Protein AF-A0A4R8MFX7-F1 (afdb_monomer_lite)

pLDDT: mean 79.46, std 23.62, range [32.0, 98.56]

Foldseek 3Di:
DDDDDDDDDDDDDDDDDDDDDDDDPDDDDDPPVVPPVLDDDPVRLVVLVVLLVVLVVLLVVLVVDALVPLPVSLVVLVVVPDDDPSLPRPDPLSVLSVLSSVLSNQLSVCRNVVPPVSVVVSVVSNVVSSVVNVCVSVVD

Secondary structure (DSSP, 8-state):
--------------------------------------PPPHHHHHHHHHHHHHHHHHHHHHHT--GGGHHHHHHHHHHTT---GGGGS--HHHHHHHHHHHHHHHHHHHHHTT-HHHHHHHHHHHHHHHHHHHHHHH--

Organism: NCBI:txid221126

Radius of gyration: 30.73 Å; chains: 1; bounding box: 89×26×75 Å

Sequence (140 aa):
MKNLTLLALFMLTLVSCKETEKKTELKQEIVKEQKIENSLTKEEKIYIINRFNEFKEIKLELNNTNKNSIGKLNKKINDLENFPNWFSKNTQEIRHLRLLKTFLNDLGNGIAINNKQLIEIAKNDFDKYSSELENLLNNN

Structure (mmCIF, N/CA/C/O backbone):
data_AF-A0A4R8MFX7-F1
#
_entry.id   AF-A0A4R8MFX7-F1
#
loop_
_atom_site.group_PDB
_atom_site.id
_atom_site.type_symbol
_atom_site.label_atom_id
_atom_site.label_alt_id
_atom_site.label_comp_id
_atom_site.label_asym_id
_atom_site.label_entity_id
_atom_site.label_seq_id
_atom_site.pdbx_PDB_ins_code
_atom_site.Cartn_x
_atom_site.Cartn_y
_atom_site.Cartn_z
_atom_site.occupancy
_atom_site.B_iso_or_equiv
_atom_site.auth_seq_id
_atom_site.auth_comp_id
_atom_site.auth_asym_id
_atom_site.auth_atom_id
_atom_site.pdbx_PDB_model_num
ATOM 1 N N . MET A 1 1 ? -72.816 14.014 -55.585 1.00 41.88 1 MET A N 1
ATOM 2 C CA . MET A 1 1 ? -72.722 12.741 -54.832 1.00 41.88 1 MET A CA 1
ATOM 3 C C . MET A 1 1 ? -71.684 12.947 -53.736 1.00 41.88 1 MET A C 1
ATOM 5 O O . MET A 1 1 ? -70.559 13.272 -54.063 1.00 41.88 1 MET A O 1
ATOM 9 N N . LYS A 1 2 ? -72.152 13.201 -52.510 1.00 41.44 2 LYS A N 1
ATOM 10 C CA . LYS A 1 2 ? -72.094 12.304 -51.335 1.00 41.44 2 LYS A CA 1
ATOM 11 C C . LYS A 1 2 ? -70.718 12.258 -50.634 1.00 41.44 2 LYS A C 1
ATOM 13 O O . LYS A 1 2 ? -69.822 11.556 -51.071 1.00 41.44 2 LYS A O 1
ATOM 18 N N . ASN A 1 3 ? -70.706 12.952 -49.492 1.00 38.84 3 ASN A N 1
ATOM 19 C CA . ASN A 1 3 ? -70.190 12.559 -48.174 1.00 38.84 3 ASN A CA 1
ATOM 20 C C . ASN A 1 3 ? -68.688 12.628 -47.846 1.00 38.84 3 ASN A C 1
ATOM 22 O O . ASN A 1 3 ? -67.907 11.739 -48.160 1.00 38.84 3 ASN A O 1
ATOM 26 N N . LEU A 1 4 ? -68.384 13.639 -47.017 1.00 39.59 4 LEU A N 1
ATOM 27 C CA . LEU A 1 4 ? -67.582 13.522 -45.794 1.00 39.59 4 LEU A CA 1
ATOM 28 C C . LEU A 1 4 ? -68.035 12.339 -44.914 1.00 39.59 4 LEU A C 1
ATOM 30 O O . LEU A 1 4 ? -69.232 12.115 -44.740 1.00 39.59 4 LEU A O 1
ATOM 34 N N . THR A 1 5 ? -67.071 11.661 -44.293 1.00 49.84 5 THR A N 1
ATOM 35 C CA . THR A 1 5 ? -67.109 10.953 -42.986 1.00 49.84 5 THR A CA 1
ATOM 36 C C . THR A 1 5 ? -65.667 10.451 -42.798 1.00 49.84 5 THR A C 1
ATOM 38 O O . THR A 1 5 ? -65.174 9.734 -43.654 1.00 49.84 5 THR A O 1
ATOM 41 N N . LEU A 1 6 ? -64.822 10.868 -41.848 1.00 36.53 6 LEU A N 1
ATOM 42 C CA . LEU A 1 6 ? -64.976 11.197 -40.427 1.00 36.53 6 LEU A CA 1
ATOM 43 C C . LEU A 1 6 ? -65.821 10.169 -39.663 1.00 36.53 6 LEU A C 1
ATOM 45 O O . LEU A 1 6 ? -67.012 10.367 -39.461 1.00 36.53 6 LEU A O 1
ATOM 49 N N . LEU A 1 7 ? -65.170 9.092 -39.222 1.00 43.25 7 LEU A N 1
ATOM 50 C CA . LEU A 1 7 ? -65.531 8.325 -38.027 1.00 43.25 7 LEU A CA 1
ATOM 51 C C . LEU A 1 7 ? -64.248 8.240 -37.184 1.00 43.25 7 LEU A C 1
ATOM 53 O O . LEU A 1 7 ? -63.227 7.770 -37.671 1.00 43.25 7 LEU A O 1
ATOM 57 N N . ALA A 1 8 ? -64.172 8.965 -36.070 1.00 45.91 8 ALA A N 1
ATOM 58 C CA . ALA A 1 8 ? -64.773 8.675 -34.759 1.00 45.91 8 ALA A CA 1
ATOM 59 C C . ALA A 1 8 ? -63.731 7.941 -33.890 1.00 45.91 8 ALA A C 1
ATOM 61 O O . ALA A 1 8 ? -63.352 6.818 -34.189 1.00 45.91 8 ALA A O 1
ATOM 62 N N . LEU A 1 9 ? -63.046 8.630 -32.972 1.00 32.00 9 LEU A N 1
ATOM 63 C CA . LEU A 1 9 ? -63.541 9.105 -31.669 1.00 32.00 9 LEU A CA 1
ATOM 64 C C . LEU A 1 9 ? -63.759 7.939 -30.697 1.00 32.00 9 LEU A C 1
ATOM 66 O O . LEU A 1 9 ? -64.723 7.210 -30.854 1.00 32.00 9 LEU A O 1
ATOM 70 N N . PHE A 1 10 ? -62.875 7.831 -29.701 1.00 39.47 10 PHE A N 1
ATOM 71 C CA . PHE A 1 10 ? -63.109 7.427 -28.300 1.00 39.47 10 PHE A CA 1
ATOM 72 C C . PHE A 1 10 ? -61.742 7.616 -27.601 1.00 39.47 10 PHE A C 1
ATOM 74 O O . PHE A 1 10 ? -60.830 6.829 -27.808 1.00 39.47 10 PHE A O 1
ATOM 81 N N . MET A 1 11 ? -61.399 8.772 -27.019 1.00 41.38 11 MET A N 1
ATOM 82 C CA . MET A 1 11 ? -61.834 9.271 -25.705 1.00 41.38 11 MET A CA 1
ATOM 83 C C . MET A 1 11 ? -62.064 8.156 -24.681 1.00 41.38 11 MET A C 1
ATOM 85 O O . MET A 1 11 ? -63.159 7.615 -24.589 1.00 41.38 11 MET A O 1
ATOM 89 N N . LEU A 1 12 ? -61.058 7.891 -23.847 1.00 42.91 12 LEU A N 1
ATOM 90 C CA . LEU A 1 12 ? -61.308 7.496 -22.466 1.00 42.91 12 LEU A CA 1
ATOM 91 C C . LEU A 1 12 ? -60.436 8.335 -21.538 1.00 42.91 12 LEU A C 1
ATOM 93 O O . LEU A 1 12 ? -59.215 8.413 -21.635 1.00 42.91 12 LEU A O 1
ATOM 97 N N . THR A 1 13 ? -61.179 9.056 -20.723 1.00 45.16 13 THR A N 1
ATOM 98 C CA . THR A 1 13 ? -60.844 10.160 -19.852 1.00 45.16 13 THR A CA 1
ATOM 99 C C . THR A 1 13 ? -60.145 9.704 -18.583 1.00 45.16 13 THR A C 1
ATOM 101 O O . THR A 1 13 ? -60.508 8.694 -17.984 1.00 45.16 13 THR A O 1
ATOM 104 N N . LEU A 1 14 ? -59.226 10.553 -18.124 1.00 43.59 14 LEU A N 1
ATOM 105 C CA . LEU A 1 14 ? -58.890 10.734 -16.716 1.00 43.59 14 LEU A CA 1
ATOM 106 C C . LEU A 1 14 ? -60.174 10.775 -15.873 1.00 43.59 14 LEU A C 1
ATOM 108 O O . LEU A 1 14 ? -61.009 11.661 -16.061 1.00 43.59 14 LEU A O 1
ATOM 112 N N . VAL A 1 15 ? -60.303 9.844 -14.929 1.00 41.78 15 VAL A N 1
ATOM 113 C CA . VAL A 1 15 ? -61.206 9.982 -13.784 1.00 41.78 15 VAL A CA 1
ATOM 114 C C . VAL A 1 15 ? -60.358 10.291 -12.559 1.00 41.78 15 VAL A C 1
ATOM 116 O O . VAL A 1 15 ? -59.355 9.645 -12.269 1.00 41.78 15 VAL A O 1
ATOM 119 N N . SER A 1 16 ? -60.779 11.374 -11.924 1.00 36.38 16 SER A N 1
ATOM 120 C CA . SER A 1 16 ? -60.196 12.109 -10.816 1.00 36.38 16 SER A CA 1
ATOM 121 C C . SER A 1 16 ? -60.797 11.665 -9.475 1.00 36.38 16 SER A C 1
ATOM 123 O O . SER A 1 16 ? -61.826 10.995 -9.448 1.00 36.38 16 SER A O 1
ATOM 125 N N . CYS A 1 17 ? -60.211 12.226 -8.410 1.00 32.69 17 CYS A N 1
ATOM 126 C CA . CYS A 1 17 ? -60.716 12.408 -7.043 1.00 32.69 17 CYS A CA 1
ATOM 127 C C . CYS A 1 17 ? -60.558 11.230 -6.082 1.00 32.69 17 CYS A C 1
ATOM 129 O O . CYS A 1 17 ? -60.833 10.096 -6.433 1.00 32.69 17 CYS A O 1
ATOM 131 N N . LYS A 1 18 ? -60.280 11.419 -4.793 1.00 38.78 18 LYS A N 1
ATOM 132 C CA . LYS A 1 18 ? -59.681 12.449 -3.911 1.00 38.78 18 LYS A CA 1
ATOM 133 C C . LYS A 1 18 ? -60.031 11.937 -2.495 1.00 38.78 18 LYS A C 1
ATOM 135 O O . LYS A 1 18 ? -61.019 11.229 -2.350 1.00 38.78 18 LYS A O 1
ATOM 140 N N . GLU A 1 19 ? -59.271 12.371 -1.491 1.00 32.88 19 GLU A N 1
ATOM 141 C CA . GLU A 1 19 ? -59.594 12.312 -0.049 1.00 32.88 19 GLU A CA 1
ATOM 142 C C . GLU A 1 19 ? -59.470 10.953 0.659 1.00 32.88 19 GLU A C 1
ATOM 144 O O . GLU A 1 19 ? -60.333 10.089 0.576 1.00 32.88 19 GLU A O 1
ATOM 149 N N . THR A 1 20 ? -58.468 10.825 1.533 1.00 37.53 20 THR A N 1
ATOM 150 C CA . THR A 1 20 ? -58.701 11.089 2.968 1.00 37.53 20 THR A CA 1
ATOM 151 C C . THR A 1 20 ? -57.390 11.112 3.756 1.00 37.53 20 THR A C 1
ATOM 153 O O . THR A 1 20 ? -56.597 10.175 3.749 1.00 37.53 20 THR A O 1
ATOM 156 N N . GLU A 1 21 ? -57.173 12.226 4.448 1.00 46.19 21 GLU A N 1
ATOM 157 C CA . GLU A 1 21 ? -56.226 12.363 5.546 1.00 46.19 21 GLU A CA 1
ATOM 158 C C . GLU A 1 21 ? -56.679 11.535 6.767 1.00 46.19 21 GLU A C 1
ATOM 160 O O . GLU A 1 21 ? -57.875 11.338 6.982 1.00 46.19 21 GLU A O 1
ATOM 165 N N . LYS A 1 22 ? -55.702 11.210 7.627 1.00 40.78 22 LYS A N 1
ATOM 166 C CA . LYS A 1 22 ? -55.775 10.713 9.020 1.00 40.78 22 LYS A CA 1
ATOM 167 C C . LYS A 1 22 ? -55.634 9.203 9.251 1.00 40.78 22 LYS A C 1
ATOM 169 O O . LYS A 1 22 ? -56.431 8.392 8.803 1.00 40.78 22 LYS A O 1
ATOM 174 N N . LYS A 1 23 ? -54.709 8.927 10.185 1.00 40.22 23 LYS A N 1
ATOM 175 C CA . LYS A 1 23 ? -54.442 7.699 10.959 1.00 40.22 23 LYS A CA 1
ATOM 176 C C . LYS A 1 23 ? -53.411 6.731 10.383 1.00 40.22 23 LYS A C 1
ATOM 178 O O . LYS A 1 23 ? -53.765 5.629 9.989 1.00 40.22 23 LYS A O 1
ATOM 183 N N . THR A 1 24 ? -52.127 7.057 10.547 1.00 36.38 24 THR A N 1
ATOM 184 C CA . THR A 1 24 ? -51.195 6.118 11.210 1.00 36.38 24 THR A CA 1
ATOM 185 C C . THR A 1 24 ? -50.026 6.864 11.875 1.00 36.38 24 THR A C 1
ATOM 187 O O . THR A 1 24 ? -48.865 6.681 11.538 1.00 36.38 24 THR A O 1
ATOM 190 N N . GLU A 1 25 ? -50.321 7.714 12.860 1.00 45.00 25 GLU A N 1
ATOM 191 C CA . GLU A 1 25 ? -49.408 7.847 13.999 1.00 45.00 25 GLU A CA 1
ATOM 192 C C . GLU A 1 25 ? -49.765 6.718 14.968 1.00 45.00 25 GLU A C 1
ATOM 194 O O . GLU A 1 25 ? -50.849 6.740 15.546 1.00 45.00 25 GLU A O 1
ATOM 199 N N . LEU A 1 26 ? -48.911 5.699 15.080 1.00 35.25 26 LEU A N 1
ATOM 200 C CA . LEU A 1 26 ? -48.390 5.170 16.346 1.00 35.25 26 LEU A CA 1
ATOM 201 C C . LEU A 1 26 ? -47.645 3.846 16.107 1.00 35.25 26 LEU A C 1
ATOM 203 O O . LEU A 1 26 ? -48.246 2.837 15.762 1.00 35.25 26 LEU A O 1
ATOM 207 N N . LYS A 1 27 ? -46.364 3.881 16.485 1.00 40.81 27 LYS A N 1
ATOM 208 C CA . LYS A 1 27 ? -45.600 2.809 17.140 1.00 40.81 27 LYS A CA 1
ATOM 209 C C . LYS A 1 27 ? -45.384 1.506 16.375 1.00 40.81 27 LYS A C 1
ATOM 211 O O . LYS A 1 27 ? -46.237 0.633 16.374 1.00 40.81 27 LYS A O 1
ATOM 216 N N . GLN A 1 28 ? -44.136 1.344 15.952 1.00 40.81 28 GLN A N 1
ATOM 217 C CA . GLN A 1 28 ? -43.222 0.216 16.201 1.00 40.81 28 GLN A CA 1
ATOM 218 C C . GLN A 1 28 ? -42.159 0.351 15.105 1.00 40.81 28 GLN A C 1
ATOM 220 O O . GLN A 1 28 ? -42.485 0.489 13.941 1.00 40.81 28 GLN A O 1
ATOM 225 N N . GLU A 1 29 ? -40.873 0.431 15.354 1.00 44.44 29 GLU A N 1
ATOM 226 C CA . GLU A 1 29 ? -40.093 0.135 16.530 1.00 44.44 29 GLU A CA 1
ATOM 227 C C . GLU A 1 29 ? -38.779 0.879 16.319 1.00 44.44 29 GLU A C 1
ATOM 229 O O . GLU A 1 29 ? -38.425 1.272 15.207 1.00 44.44 29 GLU A O 1
ATOM 234 N N . ILE A 1 30 ? -38.081 1.126 17.408 1.00 47.12 30 ILE A N 1
ATOM 235 C CA . ILE A 1 30 ? -36.776 1.754 17.422 1.00 47.12 30 ILE A CA 1
ATOM 236 C C . ILE A 1 30 ? -35.828 0.868 16.606 1.00 47.12 30 ILE A C 1
ATOM 238 O O . ILE A 1 30 ? -35.141 0.019 17.161 1.00 47.12 30 ILE A O 1
ATOM 242 N N . VAL A 1 31 ? -35.704 1.113 15.302 1.00 43.34 31 VAL A N 1
ATOM 243 C CA . VAL A 1 31 ? -34.447 0.850 14.613 1.00 43.34 31 VAL A CA 1
ATOM 244 C C . VAL A 1 31 ? -33.552 2.014 15.021 1.00 43.34 31 VAL A C 1
ATOM 246 O O . VAL A 1 31 ? -33.212 2.906 14.252 1.00 43.34 31 VAL A O 1
ATOM 249 N N . LYS A 1 32 ? -33.123 1.980 16.292 1.00 42.66 32 LYS A N 1
ATOM 250 C CA . LYS A 1 32 ? -31.699 2.150 16.523 1.00 42.66 32 LYS A CA 1
ATOM 251 C C . LYS A 1 32 ? -31.107 1.076 15.624 1.00 42.66 32 LYS A C 1
ATOM 253 O O . LYS A 1 32 ? -30.970 -0.069 16.041 1.00 42.66 32 LYS A O 1
ATOM 258 N N . GLU A 1 33 ? -30.812 1.437 14.374 1.00 42.62 33 GLU A N 1
ATOM 259 C CA . GLU A 1 33 ? -29.610 0.931 13.750 1.00 42.62 33 GLU A CA 1
ATOM 260 C C . GLU A 1 33 ? -28.601 1.182 14.853 1.00 42.62 33 GLU A C 1
ATOM 262 O O . GLU A 1 33 ? -28.248 2.326 15.159 1.00 42.62 33 GLU A O 1
ATOM 267 N N . GLN A 1 34 ? -28.289 0.122 15.602 1.00 37.25 34 GLN A N 1
ATOM 268 C CA . GLN A 1 34 ? -27.053 0.083 16.328 1.00 37.25 34 GLN A CA 1
ATOM 269 C C . GLN A 1 34 ? -26.086 0.488 15.231 1.00 37.25 34 GLN A C 1
ATOM 271 O O . GLN A 1 34 ? -25.884 -0.265 14.278 1.00 37.25 34 GLN A O 1
ATOM 276 N N . LYS A 1 35 ? -25.596 1.734 15.287 1.00 44.09 35 LYS A N 1
ATOM 277 C CA . LYS A 1 35 ? -24.300 2.061 14.734 1.00 44.09 35 LYS A CA 1
ATOM 278 C C . LYS A 1 35 ? -23.439 1.014 15.401 1.00 44.09 35 LYS A C 1
ATOM 280 O O . LYS A 1 35 ? -23.052 1.194 16.552 1.00 44.09 35 LYS A O 1
ATOM 285 N N . ILE A 1 36 ? -23.302 -0.140 14.745 1.00 48.75 36 ILE A N 1
ATOM 286 C CA . ILE A 1 36 ? -22.294 -1.115 15.076 1.00 48.75 36 ILE A CA 1
ATOM 287 C C . ILE A 1 36 ? -21.084 -0.225 15.065 1.00 48.75 36 ILE A C 1
ATOM 289 O O . ILE A 1 36 ? -20.811 0.441 14.059 1.00 48.75 36 ILE A O 1
ATOM 293 N N . GLU A 1 37 ? -20.527 -0.050 16.251 1.00 55.44 37 GLU A N 1
ATOM 294 C CA . GLU A 1 37 ? -19.344 0.737 16.456 1.00 55.44 37 GLU A CA 1
ATOM 295 C C . GLU A 1 37 ? -18.322 0.043 15.560 1.00 55.44 37 GLU A C 1
ATOM 297 O O . GLU A 1 37 ? -17.742 -0.981 15.906 1.00 55.44 37 GLU A O 1
ATOM 302 N N . ASN A 1 38 ? -18.199 0.523 14.319 1.00 69.38 38 ASN A N 1
ATOM 303 C CA . ASN A 1 38 ? -17.228 0.070 13.331 1.00 69.38 38 ASN A CA 1
ATOM 304 C C . ASN A 1 38 ? -15.873 0.656 13.742 1.00 69.38 38 ASN A C 1
ATOM 306 O O . ASN A 1 38 ? -15.123 1.176 12.923 1.00 69.38 38 ASN A O 1
ATOM 310 N N . SER A 1 39 ? -15.610 0.652 15.044 1.00 83.12 39 SER A N 1
ATOM 311 C CA . SER A 1 39 ? -14.352 0.988 15.645 1.00 83.12 39 SER A CA 1
ATOM 312 C C . SER A 1 39 ? -13.511 -0.279 15.678 1.00 83.12 39 SER A C 1
ATOM 314 O O . SER A 1 39 ? -13.991 -1.422 15.705 1.00 83.12 39 SER A O 1
ATOM 316 N N . LEU A 1 40 ? -12.213 -0.053 15.588 1.00 90.31 40 LEU A N 1
ATOM 317 C CA . LEU A 1 40 ? -11.230 -1.108 15.692 1.00 90.31 40 LEU A CA 1
ATOM 318 C C . LEU A 1 40 ? -10.938 -1.357 17.166 1.00 90.31 40 LEU A C 1
ATOM 320 O O . LEU A 1 40 ? -10.796 -0.406 17.942 1.00 90.31 40 LEU A O 1
ATOM 324 N N . THR A 1 41 ? -10.799 -2.624 17.549 1.00 92.62 41 THR A N 1
ATOM 325 C CA . THR A 1 41 ? -10.241 -2.954 18.863 1.00 92.62 41 THR A CA 1
ATOM 326 C C . THR A 1 41 ? -8.765 -2.553 18.920 1.00 92.62 41 THR A C 1
ATOM 328 O O . THR A 1 41 ? -8.127 -2.270 17.900 1.00 92.62 41 THR A O 1
ATOM 331 N N . LYS A 1 42 ? -8.184 -2.545 20.123 1.00 92.06 42 LYS A N 1
ATOM 332 C CA . LYS A 1 42 ? -6.752 -2.259 20.293 1.00 92.06 42 LYS A CA 1
ATOM 333 C C . LYS A 1 42 ? -5.888 -3.263 19.529 1.00 92.06 42 LYS A C 1
ATOM 335 O O . LYS A 1 42 ? -4.921 -2.872 18.885 1.00 92.06 42 LYS A O 1
ATOM 340 N N . GLU A 1 43 ? -6.261 -4.535 19.553 1.00 93.31 43 GLU A N 1
ATOM 341 C CA . GLU A 1 43 ? -5.563 -5.623 18.866 1.00 93.31 43 GLU A CA 1
ATOM 342 C C . GLU A 1 43 ? -5.642 -5.463 17.343 1.00 93.31 43 GLU A C 1
ATOM 344 O O . GLU A 1 43 ? -4.644 -5.641 16.645 1.00 93.31 43 GLU A O 1
ATOM 349 N N . GLU A 1 44 ? -6.804 -5.062 16.822 1.00 94.62 44 GLU A N 1
ATOM 350 C CA . GLU A 1 44 ? -6.992 -4.775 15.396 1.00 94.62 44 GLU A CA 1
ATOM 351 C C . GLU A 1 44 ? -6.162 -3.562 14.947 1.00 94.62 44 GLU A C 1
ATOM 353 O O . GLU A 1 44 ? -5.534 -3.601 13.885 1.00 94.62 44 GLU A O 1
ATOM 358 N N . LYS A 1 45 ? -6.082 -2.509 15.774 1.00 93.31 45 LYS A N 1
ATOM 359 C CA . LYS A 1 45 ? -5.194 -1.361 15.525 1.00 93.31 45 LYS A CA 1
ATOM 360 C C . LYS A 1 45 ? -3.721 -1.769 15.530 1.00 93.31 45 LYS A C 1
ATOM 362 O O . LYS A 1 45 ? -2.991 -1.380 14.624 1.00 93.31 45 LYS A O 1
ATOM 367 N N . ILE A 1 46 ? -3.286 -2.584 16.495 1.00 94.88 46 ILE A N 1
ATOM 368 C CA . ILE A 1 46 ? -1.910 -3.108 16.551 1.00 94.88 46 ILE A CA 1
ATOM 369 C C . ILE A 1 46 ? -1.587 -3.905 15.282 1.00 94.88 46 ILE A C 1
ATOM 371 O O . ILE A 1 46 ? -0.521 -3.722 14.697 1.00 94.88 46 ILE A O 1
ATOM 375 N N . TYR A 1 47 ? -2.514 -4.744 14.810 1.00 95.12 47 TYR A N 1
ATOM 376 C CA . TYR A 1 47 ? -2.344 -5.455 13.543 1.00 95.12 47 TYR A CA 1
ATOM 377 C C . TYR A 1 47 ? -2.148 -4.486 12.368 1.00 95.12 47 TYR A C 1
ATOM 379 O O . TYR A 1 47 ? -1.224 -4.663 11.573 1.00 95.12 47 TYR A O 1
ATOM 387 N N . ILE A 1 48 ? -2.988 -3.449 12.269 1.00 95.75 48 ILE A N 1
ATOM 388 C CA . ILE A 1 48 ? -2.888 -2.437 11.209 1.00 95.75 48 ILE A CA 1
ATOM 389 C C . ILE A 1 48 ? -1.552 -1.696 11.283 1.00 95.75 48 ILE A C 1
ATOM 391 O O . ILE A 1 48 ? -0.914 -1.531 10.248 1.00 95.75 48 ILE A O 1
ATOM 395 N N . ILE A 1 49 ? -1.094 -1.312 12.478 1.00 96.69 49 ILE A N 1
ATOM 396 C CA . ILE A 1 49 ? 0.209 -0.662 12.692 1.00 96.69 49 ILE A CA 1
ATOM 397 C C . ILE A 1 49 ? 1.350 -1.562 12.208 1.00 96.69 49 ILE A C 1
ATOM 399 O O . ILE A 1 49 ? 2.219 -1.113 11.462 1.00 96.69 49 ILE A O 1
ATOM 403 N N . ASN A 1 50 ? 1.336 -2.841 12.584 1.00 96.19 50 ASN A N 1
ATOM 404 C CA . ASN A 1 50 ? 2.373 -3.788 12.177 1.00 96.19 50 ASN A CA 1
ATOM 405 C C . ASN A 1 50 ? 2.409 -3.953 10.654 1.00 96.19 50 ASN A C 1
ATOM 407 O O . ASN A 1 50 ? 3.475 -3.860 10.045 1.00 96.19 50 ASN A O 1
ATOM 411 N N . ARG A 1 51 ? 1.241 -4.123 10.022 1.00 96.06 51 ARG A N 1
ATOM 412 C CA . ARG A 1 51 ? 1.147 -4.249 8.563 1.00 96.06 51 ARG A CA 1
ATOM 413 C C . ARG A 1 51 ? 1.522 -2.951 7.845 1.00 96.06 51 ARG A C 1
ATOM 415 O O . ARG A 1 51 ? 2.143 -2.993 6.788 1.00 96.06 51 ARG A O 1
ATOM 422 N N . PHE A 1 52 ? 1.189 -1.799 8.419 1.00 97.19 52 PHE A N 1
ATOM 423 C CA . PHE A 1 52 ? 1.599 -0.497 7.902 1.00 97.19 52 PHE A CA 1
ATOM 424 C C . PHE A 1 52 ? 3.125 -0.328 7.931 1.00 97.19 52 PHE A C 1
ATOM 426 O O . PHE A 1 52 ? 3.713 0.125 6.949 1.00 97.19 52 PHE A O 1
ATOM 433 N N . ASN A 1 53 ? 3.786 -0.736 9.016 1.00 97.00 53 ASN A N 1
ATOM 434 C CA . ASN A 1 53 ? 5.247 -0.709 9.106 1.00 97.00 53 ASN A CA 1
ATOM 435 C C . ASN A 1 53 ? 5.902 -1.640 8.076 1.00 97.00 53 ASN A C 1
ATOM 437 O O . ASN A 1 53 ? 6.808 -1.206 7.368 1.00 97.00 53 ASN A O 1
ATOM 441 N N . GLU A 1 54 ? 5.377 -2.855 7.904 1.00 96.44 54 GLU A N 1
ATOM 442 C CA . GLU A 1 54 ? 5.827 -3.792 6.865 1.00 96.44 54 GLU A CA 1
ATOM 443 C C . GLU A 1 54 ? 5.699 -3.189 5.451 1.00 96.44 54 GLU A C 1
ATOM 445 O O . GLU A 1 54 ? 6.605 -3.307 4.625 1.00 96.44 54 GLU A O 1
ATOM 450 N N . PHE A 1 55 ? 4.612 -2.465 5.167 1.00 97.44 55 PHE A N 1
ATOM 451 C CA . PHE A 1 55 ? 4.448 -1.761 3.893 1.00 97.44 55 PHE A CA 1
ATOM 452 C C . PHE A 1 55 ? 5.463 -0.631 3.691 1.00 97.44 55 PHE A C 1
ATOM 454 O O . PHE A 1 55 ? 5.974 -0.474 2.581 1.00 97.44 55 PHE A O 1
ATOM 461 N N . LYS A 1 56 ? 5.795 0.137 4.738 1.00 97.69 56 LYS A N 1
ATOM 462 C CA . LYS A 1 56 ? 6.837 1.176 4.662 1.00 97.69 56 LYS A CA 1
ATOM 463 C C . LYS A 1 56 ? 8.209 0.575 4.356 1.00 97.69 56 LYS A C 1
ATOM 465 O O . LYS A 1 56 ? 8.932 1.112 3.517 1.00 97.69 56 LYS A O 1
ATOM 470 N N . GLU A 1 57 ? 8.544 -0.552 4.978 1.00 97.00 57 GLU A N 1
ATOM 471 C CA . GLU A 1 57 ? 9.784 -1.284 4.696 1.00 97.00 57 GLU A CA 1
ATOM 472 C C . GLU A 1 57 ? 9.836 -1.757 3.239 1.00 97.00 57 GLU A C 1
ATOM 474 O O . GLU A 1 57 ? 10.810 -1.486 2.537 1.00 97.00 57 GLU A O 1
ATOM 479 N N . ILE A 1 58 ? 8.753 -2.356 2.733 1.00 96.06 58 ILE A N 1
ATOM 480 C CA . ILE A 1 58 ? 8.676 -2.782 1.329 1.00 96.06 58 ILE A CA 1
ATOM 481 C C . ILE A 1 58 ? 8.816 -1.590 0.378 1.00 96.06 58 ILE A C 1
ATOM 483 O O . ILE A 1 58 ? 9.525 -1.691 -0.621 1.00 96.06 58 ILE A O 1
ATOM 487 N N . LYS A 1 59 ? 8.193 -0.444 0.678 1.00 97.25 59 LYS A N 1
ATOM 488 C CA . LYS A 1 59 ? 8.344 0.774 -0.133 1.00 97.25 59 LYS A CA 1
ATOM 489 C C . LYS A 1 59 ? 9.810 1.212 -0.222 1.00 97.25 59 LYS A C 1
ATOM 491 O O . LYS A 1 59 ? 10.280 1.585 -1.298 1.00 97.25 59 LYS A O 1
ATOM 496 N N . LEU A 1 60 ? 10.541 1.164 0.894 1.00 96.81 60 LEU A N 1
ATOM 497 C CA . LEU A 1 60 ? 11.972 1.477 0.932 1.00 96.81 60 LEU A CA 1
ATOM 498 C C . LEU A 1 60 ? 12.787 0.481 0.099 1.00 96.81 60 LEU A C 1
ATOM 500 O O . LEU A 1 60 ? 13.648 0.900 -0.674 1.00 96.81 60 LEU A O 1
ATOM 504 N N . GLU A 1 61 ? 12.495 -0.817 0.199 1.00 95.88 61 GLU A N 1
ATOM 505 C CA . GLU A 1 61 ? 13.130 -1.846 -0.633 1.00 95.88 61 GLU A CA 1
ATOM 506 C C . GLU A 1 61 ? 12.858 -1.604 -2.130 1.00 95.88 61 GLU A C 1
ATOM 508 O O . GLU A 1 61 ? 13.789 -1.620 -2.938 1.00 95.88 61 GLU A O 1
ATOM 513 N N . LEU A 1 62 ? 11.610 -1.301 -2.508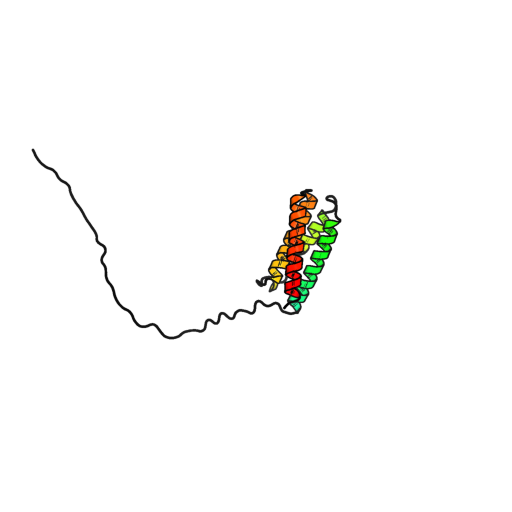 1.00 95.62 62 LEU A N 1
ATOM 514 C CA . LEU A 1 62 ? 11.215 -0.988 -3.887 1.00 95.62 62 LEU A CA 1
ATOM 515 C C . LEU A 1 62 ? 11.959 0.235 -4.434 1.00 95.62 62 LEU A C 1
ATOM 517 O O . LEU A 1 62 ? 12.450 0.198 -5.560 1.00 95.62 62 LEU A O 1
ATOM 521 N N . ASN A 1 63 ? 12.096 1.301 -3.641 1.00 92.62 63 ASN A N 1
ATOM 522 C CA . ASN A 1 63 ? 12.796 2.523 -4.052 1.00 92.62 63 ASN A CA 1
ATOM 523 C C . ASN A 1 63 ? 14.265 2.288 -4.419 1.00 92.62 63 ASN A C 1
ATOM 525 O O . ASN A 1 63 ? 14.801 3.008 -5.260 1.00 92.62 63 ASN A O 1
ATOM 529 N N . ASN A 1 64 ? 14.887 1.286 -3.799 1.00 92.00 64 ASN A N 1
ATOM 530 C CA . ASN A 1 64 ? 16.283 0.915 -4.011 1.00 92.00 64 ASN A C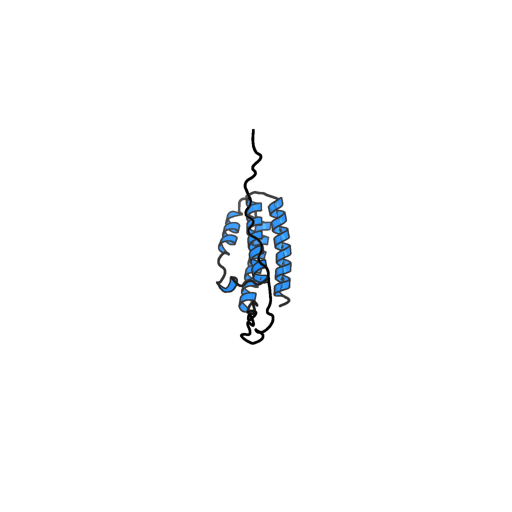A 1
ATOM 531 C C . ASN A 1 64 ? 16.445 -0.256 -4.995 1.00 92.00 64 ASN A C 1
ATOM 533 O O . ASN A 1 64 ? 17.560 -0.729 -5.209 1.00 92.00 64 ASN A O 1
ATOM 537 N N . THR A 1 65 ? 15.347 -0.753 -5.571 1.00 90.19 65 THR A N 1
ATOM 538 C CA . THR A 1 65 ? 15.346 -1.953 -6.406 1.00 90.19 65 THR A CA 1
ATOM 539 C C . THR A 1 65 ? 15.372 -1.627 -7.892 1.00 90.19 65 THR A C 1
ATOM 541 O O . THR A 1 65 ? 14.630 -0.793 -8.407 1.00 90.19 65 THR A O 1
ATOM 544 N N . ASN A 1 66 ? 16.200 -2.376 -8.613 1.00 85.75 66 ASN A N 1
ATOM 545 C CA . ASN A 1 66 ? 16.318 -2.303 -10.059 1.00 85.75 66 ASN A CA 1
ATOM 546 C C . ASN A 1 66 ? 15.265 -3.223 -10.700 1.00 85.75 66 ASN A C 1
ATOM 548 O O . ASN A 1 66 ? 14.913 -4.265 -10.143 1.00 85.75 66 ASN A O 1
ATOM 552 N N . LYS A 1 67 ? 14.854 -2.932 -11.940 1.00 83.25 67 LYS A N 1
ATOM 553 C CA . LYS A 1 67 ? 13.876 -3.757 -12.681 1.00 83.25 67 LYS A CA 1
ATOM 554 C C . LYS A 1 67 ? 14.209 -5.261 -12.727 1.00 83.25 67 LYS A C 1
ATOM 556 O O . LYS A 1 67 ? 13.308 -6.088 -12.761 1.00 83.25 67 LYS A O 1
ATOM 561 N N . ASN A 1 68 ? 15.494 -5.627 -12.687 1.00 80.00 68 ASN A N 1
ATOM 562 C CA . ASN A 1 68 ? 15.956 -7.014 -12.815 1.00 80.00 68 ASN A CA 1
ATOM 563 C C . ASN A 1 68 ? 15.750 -7.863 -11.542 1.00 80.00 68 ASN A C 1
ATOM 565 O O . ASN A 1 68 ? 15.872 -9.082 -11.607 1.00 80.00 68 ASN A O 1
ATOM 569 N N . SER A 1 69 ? 15.450 -7.249 -10.393 1.00 84.19 69 SER A N 1
ATOM 570 C CA . SER A 1 69 ? 15.282 -7.940 -9.101 1.00 84.19 69 SER A CA 1
ATOM 571 C C . SER A 1 69 ? 13.904 -7.731 -8.462 1.00 84.19 69 SER A C 1
ATOM 573 O O . SER A 1 69 ? 13.653 -8.224 -7.363 1.00 84.19 69 SER A O 1
ATOM 575 N N . ILE A 1 70 ? 12.982 -7.070 -9.171 1.00 93.31 70 ILE A N 1
ATOM 576 C CA . ILE A 1 70 ? 11.655 -6.691 -8.665 1.00 93.31 70 ILE A CA 1
ATOM 577 C C . ILE A 1 70 ? 10.720 -7.882 -8.406 1.00 93.31 70 ILE A C 1
ATOM 579 O O . ILE A 1 70 ? 9.856 -7.817 -7.536 1.00 93.31 70 ILE A O 1
ATOM 583 N N . GLY A 1 71 ? 10.916 -9.007 -9.105 1.00 90.00 71 GLY A N 1
ATOM 584 C CA . GLY A 1 71 ? 10.016 -10.165 -9.025 1.00 90.00 71 GLY A CA 1
ATOM 585 C C . GLY A 1 71 ? 9.871 -10.750 -7.615 1.00 90.00 71 GLY A C 1
ATOM 586 O O . GLY A 1 71 ? 8.780 -11.169 -7.235 1.00 90.00 71 GLY A O 1
ATOM 587 N N . LYS A 1 72 ? 10.942 -10.725 -6.807 1.00 90.06 72 LYS A N 1
ATOM 588 C CA . LYS A 1 72 ? 10.887 -11.175 -5.404 1.00 90.06 72 LYS A CA 1
ATOM 589 C C . LYS A 1 72 ? 10.029 -10.249 -4.541 1.00 90.06 72 LYS A C 1
ATOM 591 O O . LYS A 1 72 ? 9.264 -10.740 -3.716 1.00 90.06 72 LYS A O 1
ATOM 596 N N . LEU A 1 73 ? 10.128 -8.937 -4.753 1.00 92.00 73 LEU A N 1
ATOM 597 C CA . LEU A 1 73 ? 9.339 -7.951 -4.013 1.00 92.00 73 LEU A CA 1
ATOM 598 C C . LEU A 1 73 ? 7.866 -7.996 -4.411 1.00 92.00 73 LEU A C 1
ATOM 600 O O . LEU A 1 73 ? 7.015 -8.016 -3.532 1.00 92.00 73 LEU A O 1
ATOM 604 N N . ASN A 1 74 ? 7.552 -8.127 -5.702 1.00 92.44 74 ASN A N 1
ATOM 605 C CA . ASN A 1 74 ? 6.162 -8.285 -6.144 1.00 92.44 74 ASN A CA 1
ATOM 606 C C . ASN A 1 74 ? 5.525 -9.553 -5.563 1.00 92.44 74 ASN A C 1
ATOM 608 O O . ASN A 1 74 ? 4.375 -9.521 -5.130 1.00 92.44 74 ASN A O 1
ATOM 612 N N . LYS A 1 75 ? 6.284 -10.654 -5.470 1.00 92.06 75 LYS A N 1
ATOM 613 C CA . LYS A 1 75 ? 5.817 -11.852 -4.766 1.00 92.06 75 LYS A CA 1
ATOM 614 C C . LYS A 1 75 ? 5.542 -11.564 -3.284 1.00 92.06 75 LYS A C 1
ATOM 616 O O . LYS A 1 75 ? 4.453 -11.875 -2.818 1.00 92.06 75 LYS A O 1
ATOM 621 N N . LYS A 1 76 ? 6.476 -10.908 -2.580 1.00 91.94 76 LYS A N 1
ATOM 622 C CA . LYS A 1 76 ? 6.305 -10.503 -1.171 1.00 91.94 76 LYS A CA 1
ATOM 623 C C . LYS A 1 76 ? 5.039 -9.658 -0.977 1.00 91.94 76 LYS A C 1
ATOM 625 O O . LYS A 1 76 ? 4.297 -9.914 -0.042 1.00 91.94 76 LYS A O 1
ATOM 630 N N . ILE A 1 77 ? 4.751 -8.701 -1.864 1.00 92.62 77 ILE A N 1
ATOM 631 C CA . ILE A 1 77 ? 3.541 -7.861 -1.774 1.00 92.62 77 ILE A CA 1
ATOM 632 C C . ILE A 1 77 ? 2.265 -8.692 -1.975 1.00 92.62 77 ILE A C 1
ATOM 634 O O . ILE A 1 77 ? 1.289 -8.518 -1.239 1.00 92.62 77 ILE A O 1
ATOM 638 N N . ASN A 1 78 ? 2.265 -9.612 -2.941 1.00 89.94 78 ASN A N 1
ATOM 639 C CA . ASN A 1 78 ? 1.120 -10.486 -3.202 1.00 89.94 78 ASN A CA 1
ATOM 640 C C . ASN A 1 78 ? 0.850 -11.442 -2.035 1.00 89.94 78 ASN A C 1
ATOM 642 O O . ASN A 1 78 ? -0.300 -11.597 -1.632 1.00 89.94 78 ASN A O 1
ATOM 646 N N . ASP A 1 79 ? 1.894 -11.986 -1.409 1.00 90.06 79 ASP A N 1
ATOM 647 C CA . ASP A 1 79 ? 1.761 -12.879 -0.251 1.00 90.06 79 ASP A CA 1
ATOM 648 C C . ASP A 1 79 ? 1.080 -12.182 0.958 1.00 90.06 79 ASP A C 1
ATOM 650 O O . ASP A 1 79 ? 0.497 -12.840 1.825 1.00 90.06 79 ASP A O 1
ATOM 654 N N . LEU A 1 80 ? 1.040 -10.840 0.979 1.00 88.19 80 LEU A N 1
ATOM 655 C CA . LEU A 1 80 ? 0.314 -10.024 1.966 1.00 88.19 80 LEU A CA 1
ATOM 656 C C . LEU A 1 80 ? -1.193 -9.872 1.662 1.00 88.19 80 LEU A C 1
ATOM 658 O O . LEU A 1 80 ? -1.843 -8.978 2.203 1.00 88.19 80 LEU A O 1
ATOM 662 N N . GLU A 1 81 ? -1.782 -10.688 0.778 1.00 77.88 81 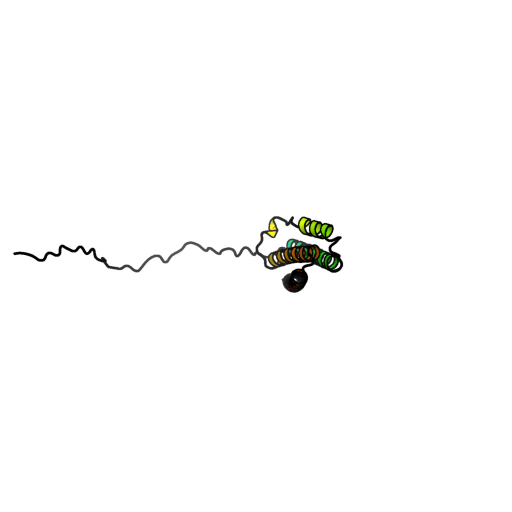GLU A N 1
ATOM 663 C CA . GLU A 1 81 ? -3.243 -10.748 0.526 1.00 77.88 81 GLU A CA 1
ATOM 664 C C . GLU A 1 81 ? -4.055 -11.300 1.693 1.00 77.88 81 GLU A C 1
ATOM 666 O O . GLU A 1 81 ? -5.228 -10.955 1.838 1.00 77.88 81 GLU A O 1
ATOM 671 N N . ASN A 1 82 ? -3.435 -12.104 2.550 1.00 82.00 82 ASN A N 1
ATOM 672 C CA . ASN A 1 82 ? -4.148 -12.799 3.609 1.00 82.00 82 ASN A CA 1
ATOM 673 C C . ASN A 1 82 ? -4.429 -11.858 4.787 1.00 82.00 82 ASN A C 1
ATOM 675 O O . ASN A 1 82 ? -3.608 -11.697 5.696 1.00 82.00 82 ASN A O 1
ATOM 679 N N . PHE A 1 83 ? -5.602 -11.226 4.752 1.00 87.38 83 PHE A N 1
ATOM 680 C CA . PHE A 1 83 ? -6.141 -10.453 5.862 1.00 87.38 83 PHE A CA 1
ATOM 681 C C . PHE A 1 83 ? -7.085 -11.303 6.729 1.00 87.38 83 PHE A C 1
ATOM 683 O O . PHE A 1 83 ? -7.793 -12.164 6.205 1.00 87.38 83 PHE A O 1
ATOM 690 N N . PRO A 1 84 ? -7.145 -11.060 8.050 1.00 88.56 84 PRO A N 1
ATOM 691 C CA . PRO A 1 84 ? -8.116 -11.707 8.927 1.00 88.56 84 PRO A CA 1
ATOM 692 C C . PRO A 1 84 ? -9.564 -11.390 8.527 1.00 88.56 84 PRO A C 1
ATOM 694 O O . PRO A 1 84 ? -9.840 -10.320 7.989 1.00 88.56 84 PRO A O 1
ATOM 697 N N . ASN A 1 85 ? -10.523 -12.245 8.896 1.00 87.88 85 ASN A N 1
ATOM 698 C CA . ASN A 1 85 ? -11.946 -12.038 8.576 1.00 87.88 85 ASN A CA 1
ATOM 699 C C . ASN A 1 85 ? -12.501 -10.683 9.057 1.00 87.88 85 ASN A C 1
ATOM 701 O O . ASN A 1 85 ? -13.298 -10.054 8.357 1.00 87.88 85 ASN A O 1
ATOM 705 N N . TRP A 1 86 ? -12.064 -10.202 10.227 1.00 88.62 86 TRP A N 1
ATOM 706 C CA . TRP A 1 86 ? -12.476 -8.902 10.773 1.00 88.62 86 TRP A CA 1
ATOM 707 C C . TRP A 1 86 ? -12.022 -7.716 9.910 1.00 88.62 86 TRP A C 1
ATOM 709 O O . TRP A 1 86 ? -12.607 -6.639 9.981 1.00 88.62 86 TRP A O 1
ATOM 719 N N . PHE A 1 87 ? -11.045 -7.913 9.023 1.00 89.44 87 PHE A N 1
ATOM 720 C CA . PHE A 1 87 ? -10.577 -6.895 8.086 1.00 89.44 87 PHE A CA 1
ATOM 721 C C . PHE A 1 87 ? -11.622 -6.543 7.014 1.00 89.44 87 PHE A C 1
ATOM 723 O O . PHE A 1 87 ? -11.407 -5.638 6.213 1.00 89.44 87 PHE A O 1
ATOM 730 N N . SER A 1 88 ? -12.760 -7.244 6.981 1.00 86.94 88 SER A N 1
ATOM 731 C CA . SER A 1 88 ? -13.957 -6.869 6.216 1.00 86.94 88 SER A CA 1
ATOM 732 C C . SER A 1 88 ? -14.684 -5.634 6.773 1.00 86.94 88 SER A C 1
ATOM 734 O O . SER A 1 88 ? -15.503 -5.055 6.057 1.00 86.94 88 SER A O 1
ATOM 736 N N . LYS A 1 89 ? -14.365 -5.191 8.001 1.00 88.62 89 LYS A N 1
ATOM 737 C CA . LYS A 1 89 ? -14.877 -3.943 8.585 1.00 88.62 89 LYS A CA 1
ATOM 738 C C . LYS A 1 89 ? -14.595 -2.751 7.671 1.00 88.62 89 LYS A C 1
ATOM 740 O O . LYS A 1 89 ? -13.541 -2.637 7.048 1.00 88.62 89 LYS A O 1
ATOM 745 N N . ASN A 1 90 ? -15.544 -1.822 7.623 1.00 86.12 90 ASN A N 1
ATOM 746 C CA . ASN A 1 90 ? -15.497 -0.681 6.717 1.00 86.12 90 ASN A CA 1
ATOM 747 C C . ASN A 1 90 ? -14.961 0.592 7.401 1.00 86.12 90 ASN A C 1
ATOM 749 O O . ASN A 1 90 ? -15.603 1.643 7.340 1.00 86.12 90 ASN A O 1
ATOM 753 N N . THR A 1 91 ? -13.815 0.488 8.080 1.00 93.00 91 THR A N 1
ATOM 754 C CA . THR A 1 91 ? -13.180 1.621 8.781 1.00 93.00 91 THR A CA 1
ATOM 755 C C . THR A 1 91 ? -12.237 2.386 7.852 1.00 93.00 91 THR A C 1
ATOM 757 O O . THR A 1 91 ? -11.800 1.865 6.821 1.00 93.00 91 THR A O 1
ATOM 760 N N . GLN A 1 92 ? -11.929 3.642 8.184 1.00 94.56 92 GLN A N 1
ATOM 761 C CA . GLN A 1 92 ? -11.029 4.449 7.357 1.00 94.56 92 GLN A CA 1
ATOM 762 C C . GLN A 1 92 ? -9.611 3.870 7.349 1.00 94.56 92 GLN A C 1
ATOM 764 O O . GLN A 1 92 ? -9.007 3.787 6.282 1.00 94.56 92 GLN A O 1
ATOM 769 N N . GLU A 1 93 ? -9.122 3.382 8.486 1.00 95.44 93 GLU A N 1
ATOM 770 C CA . GLU A 1 93 ? -7.796 2.783 8.638 1.00 95.44 93 GLU A CA 1
ATOM 771 C C . GLU A 1 93 ? -7.628 1.556 7.737 1.00 95.44 93 GLU A C 1
ATOM 773 O O . GLU A 1 93 ? -6.643 1.450 7.008 1.00 95.44 93 GLU A O 1
ATOM 778 N N . ILE A 1 94 ? -8.623 0.659 7.713 1.00 95.12 94 ILE A N 1
ATOM 779 C CA . ILE A 1 94 ? -8.615 -0.522 6.837 1.00 95.12 94 ILE A CA 1
ATOM 780 C C . ILE A 1 94 ? -8.588 -0.103 5.365 1.00 95.12 94 ILE A C 1
ATOM 782 O O . ILE A 1 94 ? -7.835 -0.676 4.575 1.00 95.12 94 ILE A O 1
ATOM 786 N N . ARG A 1 95 ? -9.388 0.901 4.977 1.00 95.06 95 ARG A N 1
ATOM 787 C CA . ARG A 1 95 ? -9.397 1.407 3.594 1.00 95.06 95 ARG A CA 1
ATOM 788 C C . ARG A 1 95 ? -8.032 1.960 3.193 1.00 95.06 95 ARG A C 1
ATOM 790 O O . ARG A 1 95 ? -7.538 1.598 2.130 1.00 95.06 95 ARG A O 1
ATOM 797 N N . HIS A 1 96 ? -7.414 2.780 4.043 1.00 97.06 96 HIS A N 1
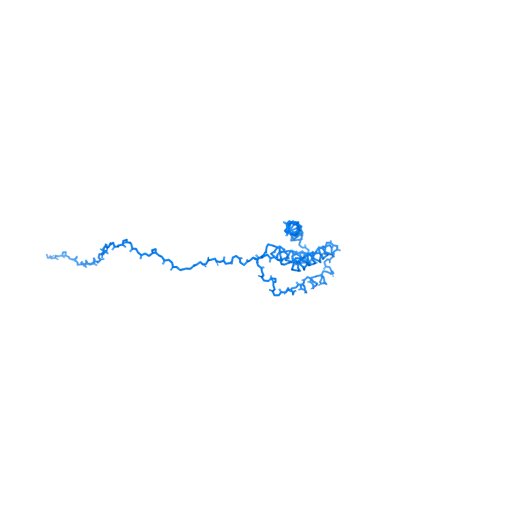ATOM 798 C CA . HIS A 1 96 ? -6.099 3.360 3.764 1.00 97.06 96 HIS A CA 1
ATOM 799 C C . HIS A 1 96 ? -5.035 2.269 3.676 1.00 97.06 96 HIS A C 1
ATOM 801 O O . HIS A 1 96 ? -4.270 2.243 2.718 1.00 97.06 96 HIS A O 1
ATOM 807 N N . LEU A 1 97 ? -5.042 1.300 4.595 1.00 96.44 97 LEU A N 1
ATOM 808 C CA . LEU A 1 97 ? -4.095 0.190 4.552 1.00 96.44 97 LEU A CA 1
ATOM 809 C C . LEU A 1 97 ? -4.226 -0.629 3.251 1.00 96.44 97 LEU A C 1
ATOM 811 O O . LEU A 1 97 ? -3.218 -0.999 2.654 1.00 96.44 97 LEU A O 1
ATOM 815 N N . ARG A 1 98 ? -5.448 -0.867 2.752 1.00 95.19 98 ARG A N 1
ATOM 816 C CA . ARG A 1 98 ? -5.657 -1.520 1.444 1.00 95.19 98 ARG A CA 1
ATOM 817 C C . ARG A 1 98 ? -5.106 -0.690 0.286 1.00 95.19 98 ARG A C 1
ATOM 819 O O . ARG A 1 98 ? -4.463 -1.255 -0.593 1.00 95.19 98 ARG A O 1
ATOM 826 N N . LEU A 1 99 ? -5.334 0.624 0.296 1.00 96.56 99 LEU A N 1
ATOM 827 C CA . LEU A 1 99 ? -4.809 1.530 -0.730 1.00 96.56 99 LEU A CA 1
ATOM 828 C C . LEU A 1 99 ? -3.279 1.516 -0.761 1.00 96.56 99 LEU A C 1
ATOM 830 O O . LEU A 1 99 ? -2.702 1.371 -1.833 1.00 96.56 99 LEU A O 1
ATOM 834 N N . LEU A 1 100 ? -2.623 1.558 0.402 1.00 97.94 100 LEU A N 1
ATOM 835 C CA . LEU A 1 100 ? -1.164 1.464 0.489 1.00 97.94 100 LEU A CA 1
ATOM 836 C C . LEU A 1 100 ? -0.627 0.205 -0.192 1.00 97.94 100 LEU A C 1
ATOM 838 O O . LEU A 1 100 ? 0.349 0.279 -0.934 1.00 97.94 100 LEU A O 1
ATOM 842 N N . LYS A 1 101 ? -1.294 -0.940 -0.009 1.00 96.44 101 LYS A N 1
ATOM 843 C CA . LYS A 1 101 ? -0.928 -2.169 -0.715 1.00 96.44 101 LYS A CA 1
ATOM 844 C C . LYS A 1 101 ? -1.066 -2.025 -2.234 1.00 96.44 101 LYS A C 1
ATOM 846 O O . LYS A 1 101 ? -0.169 -2.440 -2.965 1.00 96.44 101 LYS A O 1
ATOM 851 N N . THR A 1 102 ? -2.170 -1.451 -2.708 1.00 96.56 102 THR A N 1
ATOM 852 C CA . THR A 1 102 ? -2.377 -1.191 -4.140 1.00 96.56 102 THR A CA 1
ATOM 853 C C . THR A 1 102 ? -1.254 -0.326 -4.704 1.00 96.56 102 THR A C 1
ATOM 855 O O . THR A 1 102 ? -0.669 -0.684 -5.720 1.00 96.56 102 THR A O 1
ATOM 858 N N . PHE A 1 103 ? -0.859 0.737 -4.002 1.00 98.12 103 PHE A N 1
ATOM 859 C CA . PHE A 1 103 ? 0.234 1.599 -4.451 1.00 98.12 103 PHE A CA 1
ATOM 860 C C . PHE A 1 103 ? 1.598 0.897 -4.433 1.00 98.12 103 PHE A C 1
ATOM 862 O O . PHE A 1 103 ? 2.420 1.154 -5.307 1.00 98.12 103 PHE A O 1
ATOM 869 N N . LEU A 1 104 ? 1.850 -0.035 -3.505 1.00 97.88 104 LEU A N 1
ATOM 870 C CA . LEU A 1 104 ? 3.048 -0.885 -3.571 1.00 97.88 104 LEU A CA 1
ATOM 871 C C . LEU A 1 104 ? 3.050 -1.774 -4.817 1.00 97.88 104 LEU A C 1
ATOM 873 O O . LEU A 1 104 ? 4.086 -1.902 -5.468 1.00 97.88 104 LEU A O 1
ATOM 877 N N . ASN A 1 105 ? 1.901 -2.359 -5.166 1.00 96.94 105 ASN A N 1
ATOM 878 C CA . ASN A 1 105 ? 1.752 -3.136 -6.396 1.00 96.94 105 ASN A CA 1
ATOM 879 C C . ASN A 1 105 ? 1.992 -2.269 -7.637 1.00 96.94 105 ASN A C 1
ATOM 881 O O . ASN A 1 105 ? 2.749 -2.668 -8.521 1.00 96.94 105 ASN A O 1
ATOM 885 N N . ASP A 1 106 ? 1.409 -1.073 -7.689 1.00 97.69 106 ASP A N 1
ATOM 886 C CA . ASP A 1 106 ? 1.599 -0.132 -8.795 1.00 97.69 106 ASP A CA 1
ATOM 887 C C . ASP A 1 106 ? 3.054 0.330 -8.909 1.00 97.69 106 ASP A C 1
ATOM 889 O O . ASP A 1 106 ? 3.607 0.364 -10.009 1.00 97.69 106 ASP A O 1
ATOM 893 N N . LEU A 1 107 ? 3.715 0.602 -7.781 1.00 97.75 107 LEU A N 1
ATOM 894 C CA . LEU A 1 107 ? 5.136 0.933 -7.738 1.00 97.75 107 LEU A CA 1
ATOM 895 C C . LEU A 1 107 ? 5.993 -0.231 -8.254 1.00 97.75 107 LEU A C 1
ATOM 897 O O . LEU A 1 107 ? 6.851 -0.031 -9.117 1.00 97.75 107 LEU A O 1
ATOM 901 N N . GLY A 1 108 ? 5.744 -1.449 -7.771 1.00 96.88 108 GLY A N 1
ATOM 902 C CA . GLY A 1 108 ? 6.443 -2.654 -8.213 1.00 96.88 108 GLY A CA 1
ATOM 903 C C . GLY A 1 108 ? 6.253 -2.935 -9.705 1.00 96.88 108 GLY A C 1
ATOM 904 O O . GLY A 1 108 ? 7.218 -3.215 -10.422 1.00 96.88 108 GLY A O 1
ATOM 905 N N . ASN A 1 109 ? 5.029 -2.782 -10.208 1.00 96.25 109 ASN A N 1
ATOM 906 C CA . ASN A 1 109 ? 4.712 -2.898 -11.630 1.00 96.25 109 ASN A CA 1
ATOM 907 C C . ASN A 1 109 ? 5.403 -1.804 -12.449 1.00 96.25 109 ASN A C 1
ATOM 909 O O . ASN A 1 109 ? 6.036 -2.106 -13.460 1.00 96.25 109 ASN A O 1
ATOM 913 N N . GLY A 1 110 ? 5.348 -0.553 -11.987 1.00 97.06 110 GLY A N 1
ATOM 914 C CA . GLY A 1 110 ? 6.006 0.587 -12.615 1.00 97.06 110 GLY A CA 1
ATOM 915 C C . GLY A 1 110 ? 7.512 0.384 -12.756 1.00 97.06 110 GLY A C 1
ATOM 916 O O . GLY A 1 110 ? 8.059 0.631 -13.832 1.00 97.06 110 GLY A O 1
ATOM 917 N N . ILE A 1 111 ? 8.176 -0.139 -11.721 1.00 96.50 111 ILE A N 1
ATOM 918 C CA . ILE A 1 111 ? 9.602 -0.495 -11.762 1.00 96.50 111 ILE A CA 1
ATOM 919 C C . ILE A 1 111 ? 9.858 -1.614 -12.779 1.00 96.50 111 ILE A C 1
ATOM 921 O O . ILE A 1 111 ? 10.788 -1.505 -13.582 1.00 96.50 111 ILE A O 1
ATOM 925 N N . ALA A 1 112 ? 9.032 -2.665 -12.787 1.00 95.44 112 ALA A N 1
ATOM 926 C CA . ALA A 1 112 ? 9.190 -3.803 -13.693 1.00 95.44 112 ALA A CA 1
ATOM 927 C C . ALA A 1 112 ? 9.136 -3.395 -15.175 1.00 95.44 112 ALA A C 1
ATOM 929 O O . ALA A 1 112 ? 9.945 -3.865 -15.976 1.00 95.44 112 ALA A O 1
ATOM 930 N N . ILE A 1 113 ? 8.225 -2.482 -15.526 1.00 95.44 113 ILE A N 1
ATOM 931 C CA . ILE A 1 113 ? 8.041 -2.001 -16.905 1.00 95.44 113 ILE A CA 1
ATOM 932 C C . ILE A 1 113 ? 8.778 -0.684 -17.199 1.00 95.44 113 ILE A C 1
ATOM 934 O O . ILE A 1 113 ? 8.651 -0.144 -18.295 1.00 95.44 113 ILE A O 1
ATOM 938 N N . ASN A 1 114 ? 9.549 -0.158 -16.239 1.00 95.06 114 ASN A N 1
ATOM 939 C CA . ASN A 1 114 ? 10.249 1.128 -16.329 1.00 95.06 114 ASN A CA 1
ATOM 940 C C . ASN A 1 114 ? 9.327 2.319 -16.688 1.00 95.06 114 ASN A C 1
ATOM 942 O O . ASN A 1 114 ? 9.707 3.217 -17.444 1.00 95.06 114 ASN A O 1
ATOM 946 N N . ASN A 1 115 ? 8.106 2.337 -16.146 1.00 97.31 115 ASN A N 1
ATOM 947 C CA . ASN A 1 115 ? 7.146 3.424 -16.336 1.00 97.31 115 ASN A CA 1
ATOM 948 C C . ASN A 1 115 ? 7.326 4.490 -15.247 1.00 97.31 115 ASN A C 1
ATOM 950 O O . ASN A 1 115 ? 6.819 4.357 -14.135 1.00 97.31 115 ASN A O 1
ATOM 954 N N . LYS A 1 116 ? 8.034 5.572 -15.589 1.00 97.19 116 LYS A N 1
ATOM 955 C CA . LYS A 1 116 ? 8.351 6.670 -14.661 1.00 97.19 116 LYS A CA 1
ATOM 956 C C . LYS A 1 116 ? 7.115 7.356 -14.080 1.00 97.19 116 LYS A C 1
ATOM 958 O O . LYS A 1 116 ? 7.117 7.669 -12.897 1.00 97.19 116 LYS A O 1
ATOM 963 N N . GLN A 1 117 ? 6.074 7.553 -14.887 1.00 98.12 117 GLN A N 1
ATOM 964 C CA . GLN A 1 117 ? 4.855 8.228 -14.445 1.00 98.12 117 GLN A CA 1
ATOM 965 C C . GLN A 1 117 ? 4.115 7.392 -13.398 1.00 98.12 117 GLN A C 1
ATOM 967 O O . GLN A 1 117 ? 3.716 7.916 -12.364 1.00 98.12 117 GLN A O 1
ATOM 972 N N . LEU A 1 118 ? 3.982 6.083 -13.634 1.00 97.88 118 LEU A N 1
ATOM 973 C CA . LEU A 1 118 ? 3.361 5.177 -12.668 1.00 97.88 118 LEU A CA 1
ATOM 974 C C . LEU A 1 118 ? 4.165 5.112 -11.363 1.00 97.88 118 LEU A C 1
ATOM 976 O O . LEU A 1 118 ? 3.584 5.167 -10.286 1.00 97.88 118 LEU A O 1
ATOM 980 N N . ILE A 1 119 ? 5.499 5.051 -11.462 1.00 98.00 119 ILE A N 1
ATOM 981 C CA . ILE A 1 119 ? 6.394 5.076 -10.296 1.00 98.00 119 ILE A CA 1
ATOM 982 C C . ILE A 1 119 ? 6.178 6.347 -9.468 1.00 98.00 119 ILE A C 1
ATOM 984 O O . ILE A 1 119 ? 6.108 6.273 -8.244 1.00 98.00 119 ILE A O 1
ATOM 988 N N . GLU A 1 120 ? 6.107 7.509 -10.116 1.00 98.25 120 GLU A N 1
ATOM 989 C CA . GLU A 1 120 ? 5.930 8.794 -9.439 1.00 98.25 120 GLU A CA 1
ATOM 990 C C . GLU A 1 120 ? 4.563 8.899 -8.756 1.00 98.25 120 GLU A C 1
ATOM 992 O O . GLU A 1 120 ? 4.501 9.214 -7.568 1.00 98.25 120 GLU A O 1
ATOM 997 N N . ILE A 1 121 ? 3.484 8.562 -9.470 1.00 98.31 121 ILE A N 1
ATOM 998 C CA . ILE A 1 121 ? 2.120 8.576 -8.924 1.00 98.31 121 ILE A CA 1
ATOM 999 C C . ILE A 1 121 ? 2.022 7.632 -7.723 1.00 98.31 121 ILE A C 1
ATOM 1001 O O . ILE A 1 121 ? 1.629 8.059 -6.641 1.00 98.31 121 ILE A O 1
ATOM 1005 N N . ALA A 1 122 ? 2.463 6.380 -7.876 1.00 98.38 122 ALA A N 1
ATOM 1006 C CA . ALA A 1 122 ? 2.384 5.384 -6.814 1.00 98.38 122 ALA A CA 1
ATOM 1007 C C . ALA A 1 122 ? 3.189 5.786 -5.566 1.00 98.38 122 ALA A C 1
ATOM 1009 O O . ALA A 1 122 ? 2.741 5.556 -4.444 1.00 98.38 122 ALA A O 1
ATOM 1010 N N . LYS A 1 123 ? 4.362 6.417 -5.733 1.00 98.25 123 LYS A N 1
ATOM 1011 C CA . LYS A 1 123 ? 5.152 6.944 -4.606 1.00 98.25 123 LYS A CA 1
ATOM 1012 C C . LYS A 1 123 ? 4.408 8.042 -3.859 1.00 98.25 123 LYS A C 1
ATOM 1014 O O . LYS A 1 123 ? 4.309 7.968 -2.636 1.00 98.25 123 LYS A O 1
ATOM 1019 N N . ASN A 1 124 ? 3.901 9.028 -4.594 1.00 98.44 124 ASN A N 1
ATOM 1020 C CA . ASN A 1 124 ? 3.231 10.188 -4.018 1.00 98.44 124 ASN A CA 1
ATOM 1021 C C . ASN A 1 124 ? 1.938 9.785 -3.303 1.00 98.44 124 ASN A C 1
ATOM 1023 O O . ASN A 1 124 ? 1.698 10.220 -2.177 1.00 98.44 124 ASN A O 1
ATOM 1027 N N . ASP A 1 125 ? 1.140 8.914 -3.921 1.00 98.50 125 ASP A N 1
ATOM 1028 C CA . ASP A 1 125 ? -0.083 8.403 -3.310 1.00 98.50 125 ASP A CA 1
ATOM 1029 C C . ASP A 1 125 ? 0.232 7.542 -2.082 1.00 98.50 125 ASP A C 1
ATOM 1031 O O . ASP A 1 125 ? -0.392 7.721 -1.035 1.00 98.50 125 ASP A O 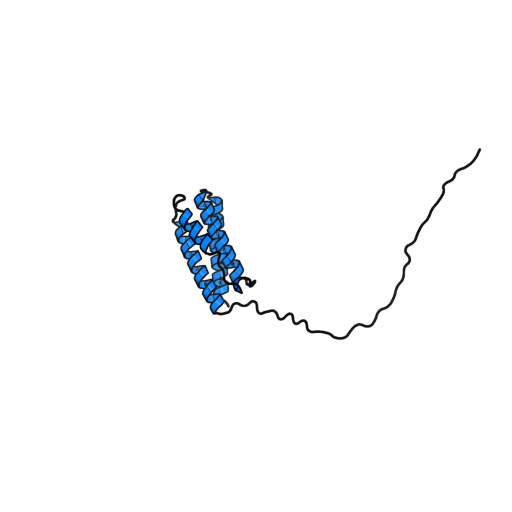1
ATOM 1035 N N . PHE A 1 126 ? 1.252 6.679 -2.141 1.00 98.56 126 PHE A N 1
ATOM 1036 C CA . PHE A 1 126 ? 1.686 5.932 -0.961 1.00 98.56 126 PHE A CA 1
ATOM 1037 C C . PHE A 1 126 ? 2.055 6.870 0.195 1.00 98.56 126 PHE A C 1
ATOM 1039 O O . PHE A 1 126 ? 1.618 6.641 1.321 1.00 98.56 126 PHE A O 1
ATOM 1046 N N . ASP A 1 127 ? 2.833 7.924 -0.060 1.00 98.31 127 ASP A N 1
ATOM 1047 C CA . ASP A 1 127 ? 3.244 8.874 0.980 1.00 98.31 127 ASP A CA 1
ATOM 1048 C C . ASP A 1 127 ? 2.058 9.630 1.573 1.00 98.31 127 ASP A C 1
ATOM 1050 O O . ASP A 1 127 ? 1.900 9.668 2.795 1.00 98.31 127 ASP A O 1
ATOM 1054 N N . LYS A 1 128 ? 1.174 10.148 0.718 1.00 98.25 128 LYS A N 1
ATOM 1055 C CA . LYS A 1 128 ? -0.041 10.843 1.146 1.00 98.25 128 LYS A CA 1
ATOM 1056 C C . LYS A 1 128 ? -0.898 9.967 2.063 1.00 98.25 128 LYS A C 1
ATOM 1058 O O . LYS A 1 128 ? -1.203 10.359 3.189 1.00 98.25 128 LYS A O 1
ATOM 1063 N N . TYR A 1 129 ? -1.263 8.772 1.600 1.00 98.25 129 TYR A N 1
ATOM 1064 C CA . TYR A 1 129 ? -2.144 7.881 2.357 1.00 98.25 129 TYR A CA 1
ATOM 1065 C C . TYR A 1 129 ? -1.450 7.265 3.580 1.00 98.25 129 TYR A C 1
ATOM 1067 O O . TYR A 1 129 ? -2.129 6.868 4.526 1.00 98.25 129 TYR A O 1
ATOM 1075 N N . SER A 1 130 ? -0.112 7.218 3.602 1.00 98.06 130 SER A N 1
ATOM 1076 C CA . SER A 1 130 ? 0.656 6.813 4.785 1.00 98.06 130 SER A CA 1
ATOM 1077 C C . SER A 1 130 ? 0.526 7.847 5.894 1.00 98.06 130 SER A C 1
ATOM 1079 O O . SER A 1 130 ? 0.229 7.480 7.028 1.00 98.06 130 SER A O 1
ATOM 1081 N N . SER A 1 131 ? 0.687 9.133 5.570 1.00 97.94 131 SER A N 1
ATOM 1082 C CA . SER A 1 131 ? 0.495 10.218 6.536 1.00 97.94 131 SER A CA 1
ATOM 1083 C C . SER A 1 131 ? -0.951 10.298 7.031 1.00 97.94 131 SER A C 1
ATOM 1085 O O . SER A 1 131 ? -1.188 10.492 8.221 1.00 97.94 131 SER A O 1
ATOM 1087 N N . GLU A 1 132 ? -1.931 10.110 6.144 1.00 97.75 132 GLU A N 1
ATOM 1088 C CA . GLU A 1 132 ? -3.346 10.059 6.532 1.00 97.75 132 GLU A CA 1
ATOM 1089 C C . GLU A 1 132 ? -3.633 8.874 7.472 1.00 97.75 132 GLU A C 1
ATOM 1091 O O . GLU A 1 132 ? -4.265 9.061 8.513 1.00 97.75 132 GLU A O 1
ATOM 1096 N N . LEU A 1 133 ? -3.113 7.676 7.174 1.00 97.25 133 LEU A N 1
ATOM 1097 C CA . LEU A 1 133 ? -3.262 6.506 8.043 1.00 97.25 133 LEU A CA 1
ATOM 1098 C C . LEU A 1 133 ? -2.590 6.708 9.407 1.00 97.25 133 LEU A C 1
ATOM 1100 O O . LEU A 1 133 ? -3.180 6.383 10.433 1.00 97.25 133 LEU A O 1
ATOM 1104 N N . GLU A 1 134 ? -1.382 7.262 9.437 1.00 96.69 134 GLU A N 1
ATOM 1105 C CA . GLU A 1 134 ? -0.667 7.553 10.682 1.00 96.69 134 GLU A CA 1
ATOM 1106 C C . GLU A 1 134 ? -1.448 8.536 11.567 1.00 96.69 134 GLU A C 1
ATOM 1108 O O . GLU A 1 134 ? -1.599 8.311 12.768 1.00 96.69 134 GLU A O 1
ATOM 1113 N N . ASN A 1 135 ? -2.054 9.565 10.969 1.00 96.56 135 ASN A N 1
ATOM 1114 C CA . ASN A 1 135 ? -2.936 10.488 11.682 1.00 96.56 135 ASN A CA 1
ATOM 1115 C C . ASN A 1 135 ? -4.187 9.794 12.242 1.00 96.56 135 ASN A C 1
ATOM 1117 O O . ASN A 1 135 ? -4.593 10.098 13.364 1.00 96.56 135 ASN A O 1
ATOM 1121 N N . LEU A 1 136 ? -4.800 8.870 11.495 1.00 94.25 136 LEU A N 1
ATOM 1122 C CA . LEU A 1 136 ? -5.962 8.109 11.971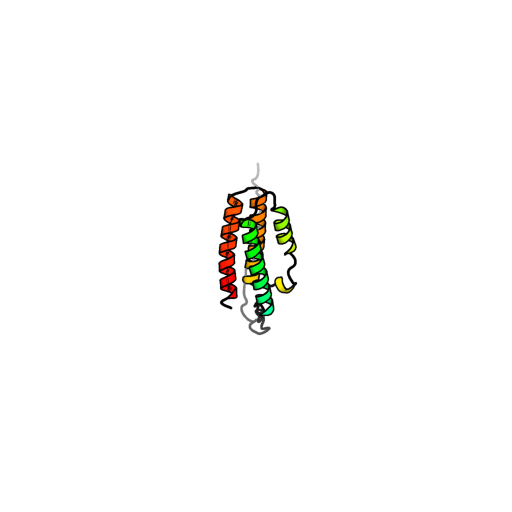 1.00 94.25 136 LEU A CA 1
ATOM 1123 C C . LEU A 1 136 ? -5.610 7.191 13.150 1.00 94.25 136 LEU A C 1
ATOM 1125 O O . LEU A 1 136 ? -6.416 7.031 14.065 1.00 94.25 136 LEU A O 1
ATOM 1129 N N . LEU A 1 137 ? -4.408 6.611 13.135 1.00 91.75 137 LEU A N 1
ATOM 1130 C CA . LEU A 1 137 ? -3.927 5.703 14.176 1.00 91.75 137 LEU A CA 1
ATOM 1131 C C . LEU A 1 137 ? -3.492 6.432 15.457 1.00 91.75 137 LEU A C 1
ATOM 1133 O O . LEU A 1 137 ? -3.597 5.850 16.533 1.00 91.75 137 LEU A O 1
ATOM 1137 N N . ASN A 1 138 ? -3.032 7.683 15.354 1.00 87.12 138 ASN A N 1
ATOM 1138 C CA . ASN A 1 138 ? -2.573 8.480 16.499 1.00 87.12 138 ASN A CA 1
ATOM 1139 C C . ASN A 1 138 ? -3.689 9.286 17.190 1.00 87.12 138 ASN A C 1
ATOM 1141 O O . ASN A 1 138 ? -3.550 9.628 18.362 1.00 87.12 138 ASN A O 1
ATOM 1145 N N . ASN A 1 139 ? -4.778 9.611 16.482 1.00 74.00 139 ASN A N 1
ATOM 1146 C CA . ASN A 1 139 ? -5.849 10.489 16.982 1.00 74.00 139 ASN A CA 1
ATOM 1147 C C . ASN A 1 139 ? -7.106 9.748 17.493 1.00 74.00 139 ASN A C 1
ATOM 1149 O O . ASN A 1 139 ? -8.099 10.404 17.805 1.00 74.00 139 ASN A O 1
ATOM 1153 N N . ASN A 1 140 ? -7.077 8.412 17.593 1.00 55.84 140 ASN A N 1
ATOM 1154 C CA . ASN A 1 140 ? -8.186 7.556 18.053 1.00 55.84 140 ASN A CA 1
ATOM 1155 C C . ASN A 1 140 ? -7.701 6.468 19.007 1.00 55.84 140 ASN A C 1
ATOM 1157 O O . ASN A 1 140 ? -8.550 5.902 19.731 1.00 55.84 140 ASN A O 1
#